Protein AF-A0A088FFB2-F1 (afdb_monomer)

pLDDT: mean 89.81, std 6.99, range [56.03, 96.75]

Organism: NCBI:txid625027

Secondary structure (DSSP, 8-state):
----SEEE-TTSHHHHHHHHHHHHHTTHHHHHTPEEESS-HHHHHHHHSHHHHHHHHHHTT--PPPP-

Sequence (68 aa):
SERPDGVLLTFGGQTALNCGVELEKNGVFAQYNVKILGTPIESIIQTEDRKIFADRISEINEKVAPSA

Nearest PDB structures (foldseek):
  6uel-assembly2_B  TM=9.687E-01  e=8.495E-06  Homo sapiens
  6uel-assembly1_A  TM=9.473E-01  e=9.715E-06  Homo sapiens
  5dot-assembly1_A  TM=9.428E-01  e=9.715E-06  Homo sapiens
  6w2j-assembly2_B  TM=9.412E-01  e=9.715E-06  Homo sapiens
  1jdb-assembly1_K  TM=9.546E-01  e=1.630E-04  Escherichia coli

Structure (mmCIF, N/CA/C/O backbone):
data_AF-A0A088FFB2-F1
#
_entry.id   AF-A0A088FFB2-F1
#
loop_
_atom_site.group_PDB
_atom_site.id
_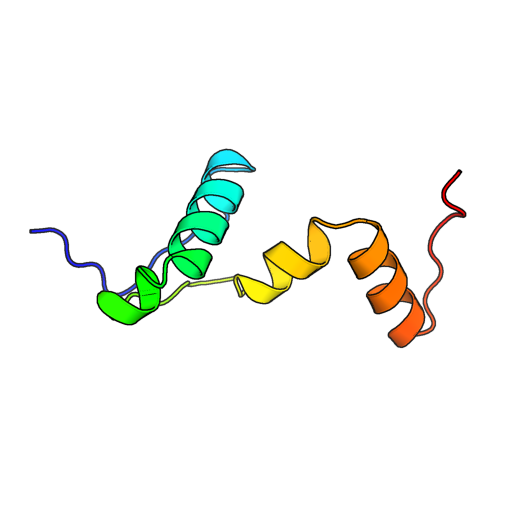atom_site.type_symbol
_atom_site.label_atom_id
_atom_site.label_alt_id
_atom_site.label_comp_id
_atom_site.label_asym_id
_atom_site.label_entity_id
_atom_site.label_seq_id
_atom_site.p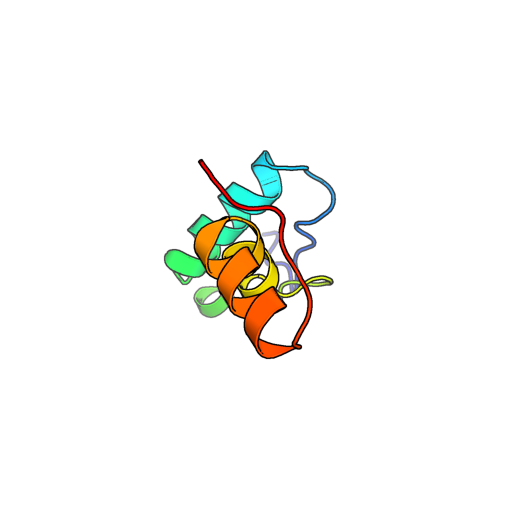dbx_PDB_ins_code
_atom_site.Cartn_x
_atom_site.Cartn_y
_atom_site.Cartn_z
_atom_site.occupancy
_atom_site.B_iso_or_equiv
_atom_site.auth_seq_id
_atom_site.auth_comp_id
_atom_site.auth_asym_id
_atom_site.auth_atom_id
_atom_site.pdbx_PDB_model_num
ATOM 1 N N . SER A 1 1 ? -7.121 4.909 23.799 1.00 71.62 1 SER A N 1
ATOM 2 C CA . SER A 1 1 ? -7.203 3.777 22.856 1.00 71.62 1 SER A CA 1
ATOM 3 C C . SER A 1 1 ? -7.313 4.350 21.463 1.00 71.62 1 SER A C 1
ATOM 5 O O . SER A 1 1 ? -8.210 5.155 21.279 1.00 71.62 1 SER A O 1
ATOM 7 N N . GLU A 1 2 ? -6.430 3.982 20.532 1.00 92.94 2 GLU A N 1
ATOM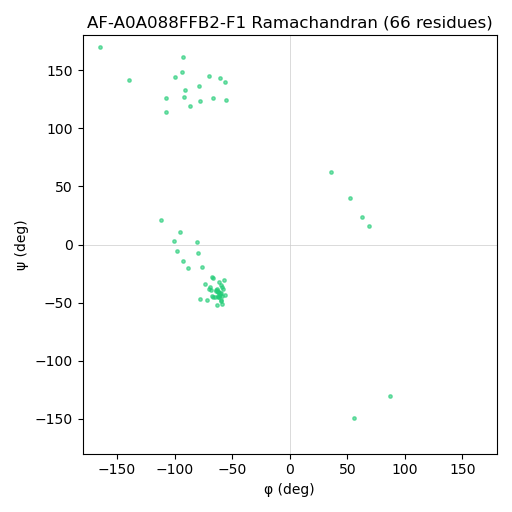 8 C CA . GLU A 1 2 ? -6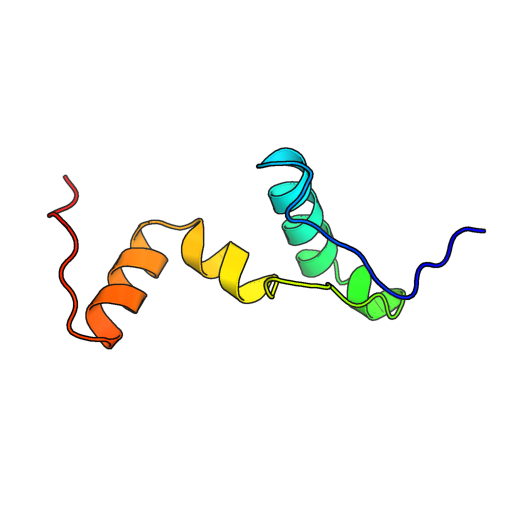.388 4.613 19.197 1.00 92.94 2 GLU A CA 1
ATOM 9 C C . GLU A 1 2 ? -7.494 4.109 18.249 1.00 92.94 2 GLU A C 1
ATOM 11 O O . GLU A 1 2 ? -8.172 4.926 17.648 1.00 92.94 2 GLU A O 1
ATOM 16 N N . ARG A 1 3 ? -7.717 2.782 18.150 1.00 92.12 3 ARG A N 1
ATOM 17 C CA . ARG A 1 3 ? -8.805 2.129 17.368 1.00 92.12 3 ARG A CA 1
ATOM 18 C C . ARG A 1 3 ? -9.142 2.849 16.039 1.00 92.12 3 ARG A C 1
ATOM 20 O O . ARG A 1 3 ? -10.263 3.325 15.883 1.00 92.12 3 ARG A O 1
ATOM 27 N N . PRO A 1 4 ? -8.184 2.941 15.102 1.00 95.62 4 PRO A N 1
ATOM 28 C CA . PRO A 1 4 ? -8.384 3.701 13.876 1.00 95.62 4 PRO A CA 1
ATOM 29 C C . PRO A 1 4 ? -9.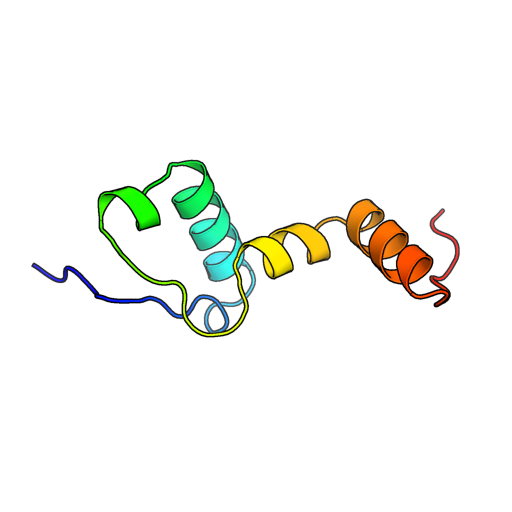386 3.015 12.944 1.00 95.62 4 PRO A C 1
ATOM 31 O O . PRO A 1 4 ? -9.370 1.796 12.803 1.00 95.62 4 PRO A O 1
ATOM 34 N N . ASP A 1 5 ? -10.184 3.805 12.230 1.00 95.88 5 ASP A N 1
ATOM 35 C CA . ASP A 1 5 ? -11.069 3.293 11.175 1.00 95.88 5 ASP A CA 1
ATOM 36 C C . ASP A 1 5 ? -10.306 2.943 9.888 1.00 95.88 5 ASP A C 1
ATOM 38 O O . ASP A 1 5 ? -10.796 2.187 9.043 1.00 95.88 5 ASP A O 1
ATOM 42 N N . GLY A 1 6 ? -9.094 3.482 9.717 1.00 95.12 6 GLY A N 1
ATOM 43 C CA . GLY A 1 6 ? -8.254 3.162 8.576 1.00 95.12 6 GLY A CA 1
ATOM 44 C C . GLY A 1 6 ? -6.787 3.557 8.707 1.00 95.12 6 GLY A C 1
ATOM 45 O O . GLY A 1 6 ? -6.388 4.258 9.635 1.00 95.12 6 GLY A O 1
ATOM 46 N N . VAL A 1 7 ? -5.980 3.074 7.763 1.00 95.44 7 VAL A N 1
ATOM 47 C CA . VAL A 1 7 ? -4.519 3.213 7.742 1.00 95.44 7 VAL A CA 1
ATOM 48 C C . VAL A 1 7 ? -4.010 3.500 6.328 1.00 95.44 7 VAL A C 1
ATOM 50 O O . VAL A 1 7 ? -4.500 2.931 5.357 1.00 95.44 7 VAL A O 1
ATOM 53 N N . LEU A 1 8 ? -3.005 4.370 6.209 1.00 95.06 8 LEU A N 1
ATOM 54 C CA . LEU A 1 8 ? -2.301 4.667 4.957 1.00 95.06 8 LEU A CA 1
ATOM 55 C C . LEU A 1 8 ? -0.897 4.052 5.005 1.00 95.06 8 LEU A C 1
ATOM 57 O O . LEU A 1 8 ? -0.057 4.484 5.792 1.00 95.06 8 LEU A O 1
ATOM 61 N N . LEU A 1 9 ? -0.628 3.061 4.153 1.00 92.69 9 LEU A N 1
ATOM 62 C CA . LEU A 1 9 ? 0.642 2.316 4.156 1.00 92.69 9 LEU A CA 1
ATOM 63 C C . LEU A 1 9 ? 1.699 2.898 3.200 1.00 92.69 9 LEU A C 1
ATOM 65 O O . LEU A 1 9 ? 2.881 2.586 3.305 1.00 92.69 9 LEU A O 1
ATOM 69 N N . THR A 1 10 ? 1.300 3.783 2.286 1.00 89.75 10 THR A N 1
ATOM 70 C CA . THR A 1 10 ? 2.146 4.278 1.186 1.00 89.75 10 THR A CA 1
ATOM 71 C C . THR A 1 10 ? 3.139 5.375 1.582 1.00 89.75 10 THR A C 1
ATOM 73 O O . THR A 1 10 ? 3.972 5.759 0.767 1.00 89.75 10 THR A O 1
ATOM 76 N N . PHE A 1 11 ? 3.078 5.897 2.810 1.00 91.38 11 PHE A N 1
ATOM 77 C CA . PHE A 1 11 ? 3.915 7.025 3.254 1.00 91.38 11 PHE A CA 1
ATOM 78 C C . PHE A 1 11 ? 5.170 6.616 4.037 1.00 91.38 11 PHE A C 1
ATOM 80 O O . PHE A 1 11 ? 5.992 7.472 4.349 1.00 91.38 11 PHE A O 1
ATOM 87 N N . GLY A 1 12 ? 5.343 5.329 4.354 1.00 91.88 12 GLY A N 1
ATOM 88 C CA . GLY A 1 12 ? 6.475 4.842 5.156 1.00 91.88 12 GLY A CA 1
ATOM 89 C C . GLY A 1 12 ? 7.473 3.968 4.395 1.00 91.88 12 GLY A C 1
ATOM 90 O O . GLY A 1 12 ? 8.192 3.185 5.017 1.00 91.88 12 GLY A O 1
ATOM 91 N N . GLY A 1 13 ? 7.497 4.065 3.061 1.00 92.38 13 GLY A N 1
ATOM 92 C CA . GLY A 1 13 ? 8.368 3.257 2.205 1.00 92.38 13 GLY A CA 1
ATOM 93 C C . GLY A 1 13 ? 8.188 1.755 2.439 1.00 92.38 13 GLY A C 1
ATOM 94 O O . GLY A 1 13 ? 7.116 1.299 2.834 1.00 92.38 13 GLY A O 1
ATOM 95 N N . GLN A 1 14 ? 9.259 0.983 2.239 1.00 91.44 14 GLN A N 1
ATOM 96 C CA . GLN A 1 14 ? 9.177 -0.475 2.342 1.00 91.44 14 GLN A CA 1
ATOM 97 C C . GLN A 1 14 ? 8.888 -0.994 3.749 1.00 91.44 14 GLN A C 1
ATOM 99 O O . GLN A 1 14 ? 8.240 -2.023 3.914 1.00 91.44 14 GLN A O 1
ATOM 104 N N . THR A 1 15 ? 9.304 -0.266 4.783 1.00 94.38 15 THR A N 1
ATOM 105 C CA . THR A 1 15 ? 9.004 -0.650 6.165 1.00 94.38 15 THR A CA 1
ATOM 106 C C . THR A 1 15 ? 7.498 -0.657 6.424 1.00 94.38 15 THR A C 1
ATOM 108 O O . THR A 1 15 ? 6.985 -1.606 7.014 1.00 94.38 15 THR A O 1
ATOM 111 N N . ALA A 1 16 ? 6.774 0.368 5.961 1.00 94.25 16 ALA A N 1
ATOM 112 C CA . ALA A 1 16 ? 5.323 0.422 6.131 1.00 94.25 16 ALA A CA 1
ATOM 113 C C . ALA A 1 16 ? 4.591 -0.609 5.265 1.00 94.25 16 ALA A C 1
ATOM 115 O O . ALA A 1 16 ? 3.636 -1.217 5.746 1.00 94.25 16 ALA A O 1
ATOM 116 N N . LEU A 1 17 ? 5.056 -0.843 4.032 1.00 92.88 17 LEU A N 1
ATOM 117 C CA . LEU A 1 17 ? 4.469 -1.847 3.143 1.00 92.88 17 LEU A CA 1
ATOM 118 C C . LEU A 1 17 ? 4.614 -3.255 3.730 1.00 92.88 17 LEU A C 1
ATOM 120 O O . LEU A 1 17 ? 3.608 -3.932 3.926 1.00 92.88 17 LEU A O 1
ATOM 124 N N . ASN A 1 18 ? 5.828 -3.648 4.121 1.00 92.19 18 ASN A N 1
ATOM 125 C CA . ASN A 1 18 ? 6.092 -4.959 4.720 1.00 92.19 18 ASN A CA 1
ATOM 126 C C . ASN A 1 18 ? 5.310 -5.176 6.020 1.00 92.19 18 ASN A C 1
ATOM 128 O O . ASN A 1 18 ? 4.713 -6.233 6.217 1.00 92.19 18 ASN A O 1
ATOM 132 N N . CYS A 1 19 ? 5.271 -4.164 6.892 1.00 94.62 19 CYS A N 1
ATOM 133 C CA . CYS A 1 19 ? 4.493 -4.224 8.127 1.00 94.62 19 CYS A CA 1
ATOM 134 C C . CYS A 1 19 ? 2.994 -4.389 7.838 1.00 94.62 19 CYS A C 1
ATOM 136 O O . CYS A 1 19 ? 2.338 -5.243 8.430 1.00 94.62 19 CYS A O 1
ATOM 138 N N . GLY A 1 20 ? 2.457 -3.620 6.887 1.00 94.06 20 GLY A N 1
ATOM 139 C CA . GLY A 1 20 ? 1.065 -3.740 6.464 1.00 94.06 20 GLY A CA 1
ATOM 140 C C . GLY A 1 20 ? 0.737 -5.129 5.921 1.00 94.06 20 GLY A C 1
ATOM 141 O O . GLY A 1 20 ? -0.240 -5.732 6.357 1.00 94.06 20 GLY A O 1
ATOM 142 N N . VAL A 1 21 ? 1.575 -5.668 5.030 1.00 93.12 21 VAL A N 1
ATOM 143 C CA . VAL A 1 21 ? 1.423 -7.025 4.473 1.00 93.12 21 VAL A CA 1
ATOM 144 C C . VAL A 1 21 ? 1.379 -8.081 5.574 1.00 93.12 21 VAL A C 1
ATOM 146 O O . VAL A 1 21 ? 0.527 -8.966 5.539 1.00 93.12 21 VAL A O 1
ATOM 149 N N . GLU A 1 22 ? 2.253 -7.981 6.572 1.00 94.94 22 GLU A N 1
ATOM 150 C CA . GLU A 1 22 ? 2.280 -8.927 7.686 1.00 94.94 22 GLU A CA 1
ATOM 151 C C . GLU A 1 22 ? 1.042 -8.798 8.590 1.00 94.94 22 GLU A C 1
ATOM 153 O O . GLU A 1 22 ? 0.471 -9.803 9.011 1.00 94.94 22 GLU A O 1
ATOM 158 N N . LEU A 1 23 ? 0.563 -7.579 8.853 1.00 95.25 23 LEU A N 1
ATOM 159 C CA . LEU A 1 23 ? -0.667 -7.349 9.621 1.00 95.25 23 LEU A CA 1
ATOM 160 C C . LEU A 1 23 ? -1.910 -7.913 8.919 1.00 95.25 23 LEU A C 1
ATOM 162 O O . LEU A 1 23 ? -2.766 -8.501 9.582 1.00 95.25 23 LEU A O 1
ATOM 166 N N . GLU A 1 24 ? -1.998 -7.777 7.596 1.00 93.94 24 GLU A N 1
ATOM 167 C CA . GLU A 1 24 ? -3.083 -8.359 6.797 1.00 93.94 24 GLU A CA 1
ATOM 168 C C . GLU A 1 24 ? -3.023 -9.887 6.785 1.00 93.94 24 GLU A C 1
ATOM 170 O O . GLU A 1 24 ? -4.037 -10.539 7.025 1.00 93.94 24 GLU A O 1
ATOM 175 N N . LYS A 1 25 ? -1.833 -10.477 6.595 1.00 93.25 25 LYS A N 1
ATOM 176 C CA . LYS A 1 25 ? -1.639 -11.938 6.668 1.00 93.25 25 LYS A CA 1
ATOM 177 C C . LYS A 1 25 ? -2.043 -12.511 8.023 1.00 93.25 25 LYS A C 1
ATOM 179 O O . LYS A 1 25 ? -2.614 -13.596 8.084 1.00 93.25 25 LYS A O 1
ATOM 184 N N . ASN A 1 26 ? -1.784 -11.769 9.097 1.00 96.75 26 ASN A N 1
ATOM 185 C CA . ASN A 1 26 ? -2.201 -12.127 10.451 1.00 96.75 26 ASN A CA 1
ATOM 186 C C . ASN A 1 26 ? -3.676 -11.777 10.748 1.00 96.75 26 ASN A C 1
ATOM 188 O O . ASN A 1 26 ? -4.137 -11.981 11.869 1.00 96.75 26 ASN A O 1
ATOM 192 N N . GLY A 1 27 ? -4.426 -11.248 9.774 1.00 95.44 27 GLY A N 1
ATOM 193 C CA . GLY A 1 27 ? -5.850 -10.927 9.900 1.00 95.44 27 GLY A CA 1
ATOM 194 C C . GLY A 1 27 ? -6.155 -9.757 10.837 1.00 95.44 27 GLY A C 1
ATOM 195 O O . GLY A 1 27 ? -7.303 -9.582 11.249 1.00 95.44 27 GLY A O 1
ATOM 196 N N . VAL A 1 28 ? -5.154 -8.944 11.189 1.00 96.69 28 VAL A N 1
ATOM 197 C CA . VAL A 1 28 ? -5.291 -7.866 12.179 1.00 96.69 28 VAL A CA 1
ATOM 198 C C . VAL A 1 28 ? -6.264 -6.800 11.680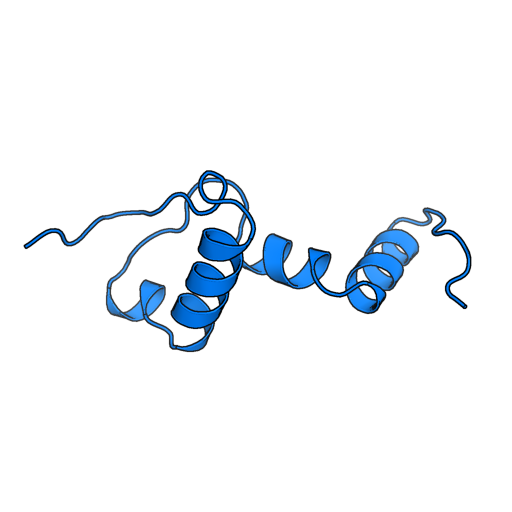 1.00 96.69 28 VAL A C 1
ATOM 200 O O . VAL A 1 28 ? -7.151 -6.377 12.418 1.00 96.69 28 VAL A O 1
ATOM 203 N N . PHE A 1 29 ? -6.162 -6.384 10.418 1.00 95.06 29 PHE A N 1
ATOM 204 C CA . PHE A 1 29 ? -7.061 -5.362 9.878 1.00 95.06 29 PHE A CA 1
ATOM 205 C C . PHE A 1 29 ? -8.525 -5.820 9.888 1.00 95.06 29 PHE A C 1
ATOM 207 O O . PHE A 1 29 ? -9.395 -5.057 10.306 1.00 95.06 29 PHE A O 1
ATOM 214 N N . ALA A 1 30 ? -8.791 -7.090 9.567 1.00 94.75 30 ALA A N 1
ATOM 215 C CA . ALA A 1 30 ? -10.125 -7.678 9.669 1.00 94.75 30 ALA A CA 1
ATOM 216 C C . ALA A 1 30 ? -10.610 -7.780 11.127 1.00 94.75 30 ALA A C 1
ATOM 218 O O . ALA A 1 30 ? -11.732 -7.377 11.434 1.00 94.75 30 ALA A O 1
ATOM 219 N N . GLN A 1 31 ? -9.757 -8.252 12.044 1.00 96.50 31 GLN A N 1
ATOM 220 C CA . GLN A 1 31 ? -10.078 -8.382 13.470 1.00 96.50 31 GLN A CA 1
ATOM 221 C C . GLN A 1 31 ? -10.483 -7.044 14.105 1.00 96.50 31 GLN A C 1
ATOM 223 O O . GLN A 1 31 ? -11.366 -7.000 14.964 1.00 96.50 31 GLN A O 1
ATOM 228 N N . TYR A 1 32 ? -9.822 -5.959 13.708 1.00 96.00 32 TYR A N 1
ATOM 229 C CA . TYR A 1 32 ? -10.043 -4.626 14.262 1.00 96.00 32 TYR A CA 1
ATOM 230 C C . TYR A 1 32 ? -10.925 -3.735 13.373 1.00 96.00 32 TYR A C 1
ATOM 232 O O . TYR A 1 32 ? -11.157 -2.586 13.740 1.00 96.00 32 TYR A O 1
ATOM 240 N N . ASN A 1 33 ? -11.448 -4.262 12.257 1.00 95.44 33 ASN A N 1
ATOM 241 C CA . ASN A 1 33 ? -12.241 -3.534 11.261 1.00 95.44 33 ASN A CA 1
ATOM 242 C C . ASN A 1 33 ? -11.554 -2.247 10.753 1.00 95.44 33 ASN A C 1
ATOM 244 O O . ASN A 1 33 ? -12.193 -1.213 10.563 1.00 95.44 33 ASN A O 1
ATOM 248 N N . VAL A 1 34 ? -10.238 -2.316 10.548 1.00 96.56 34 VAL A N 1
ATOM 249 C CA . VAL A 1 34 ? -9.417 -1.205 10.053 1.00 96.56 34 VAL A CA 1
ATOM 250 C C . VAL A 1 34 ? -9.345 -1.287 8.534 1.00 96.56 34 VAL A C 1
ATOM 252 O O . VAL A 1 34 ? -8.959 -2.314 7.981 1.00 96.56 34 VAL A O 1
ATOM 255 N N . LYS A 1 35 ? -9.673 -0.199 7.838 1.00 95.25 35 LYS A N 1
ATOM 256 C CA . LYS A 1 35 ? -9.605 -0.145 6.373 1.00 95.25 35 LYS A CA 1
ATOM 257 C C . LYS A 1 35 ? -8.248 0.342 5.893 1.00 95.25 35 LYS A C 1
ATOM 259 O O . LYS A 1 35 ? -7.757 1.380 6.326 1.00 95.25 35 LYS A O 1
ATOM 264 N N . ILE A 1 36 ? -7.667 -0.350 4.926 1.00 94.50 36 ILE A N 1
ATOM 265 C CA . ILE A 1 36 ? -6.487 0.162 4.229 1.00 94.50 36 ILE A CA 1
ATOM 266 C C . ILE A 1 36 ? -6.956 1.209 3.223 1.00 94.50 36 ILE A C 1
ATOM 268 O O . ILE A 1 36 ? -7.822 0.948 2.390 1.00 94.50 36 ILE A O 1
ATOM 272 N N . LEU A 1 37 ? -6.414 2.415 3.345 1.00 94.56 37 LEU A N 1
ATOM 273 C CA . LEU A 1 37 ? -6.741 3.556 2.504 1.00 94.56 37 LEU A CA 1
ATOM 274 C C . LEU A 1 37 ? -5.667 3.722 1.423 1.00 94.56 37 LEU A C 1
ATOM 276 O O . LEU A 1 37 ? -4.479 3.511 1.669 1.00 94.56 37 LEU A O 1
ATOM 280 N N . GLY A 1 38 ? -6.084 4.141 0.228 1.00 91.50 38 GLY A N 1
ATOM 281 C CA . GLY A 1 38 ? -5.196 4.297 -0.924 1.00 91.50 38 GLY A CA 1
ATOM 282 C C . GLY A 1 38 ? -5.045 2.998 -1.712 1.00 91.50 38 GLY A C 1
ATOM 283 O O . GLY A 1 38 ? -6.043 2.385 -2.089 1.00 91.50 38 GLY A O 1
ATOM 284 N N . THR A 1 39 ? -3.805 2.603 -2.000 1.00 90.00 39 THR A N 1
ATOM 285 C CA . THR A 1 39 ? -3.522 1.391 -2.775 1.00 90.00 39 THR A CA 1
ATOM 286 C C . THR A 1 39 ? -3.945 0.144 -1.991 1.00 90.00 39 THR A C 1
ATOM 288 O O . THR A 1 39 ? -3.484 -0.031 -0.859 1.00 90.00 39 THR A O 1
ATOM 291 N N . PRO A 1 40 ? -4.778 -0.742 -2.567 1.00 90.06 40 PRO A N 1
ATOM 292 C CA . PRO A 1 40 ? -5.136 -2.001 -1.929 1.00 90.06 40 PRO A CA 1
ATOM 293 C C . PRO A 1 40 ? -3.894 -2.827 -1.593 1.00 90.06 40 PRO A C 1
ATOM 295 O O . PRO A 1 40 ? -2.959 -2.922 -2.390 1.00 90.06 40 PRO A O 1
ATOM 298 N N . ILE A 1 41 ? -3.900 -3.467 -0.426 1.00 88.56 41 ILE A N 1
ATOM 299 C CA . ILE A 1 41 ? -2.776 -4.298 0.021 1.00 88.56 41 ILE A CA 1
ATOM 300 C C . ILE A 1 41 ? -2.498 -5.472 -0.909 1.00 88.56 41 ILE A C 1
ATOM 302 O O . ILE A 1 41 ? -1.345 -5.828 -1.125 1.00 88.56 41 ILE A O 1
ATOM 306 N N . GLU A 1 42 ? -3.538 -6.016 -1.536 1.00 88.44 42 GLU A N 1
ATOM 307 C CA . GLU A 1 42 ? -3.388 -7.059 -2.542 1.00 88.44 42 GLU A CA 1
ATOM 308 C C . GLU A 1 42 ? -2.582 -6.566 -3.751 1.00 88.44 42 GLU A C 1
ATOM 310 O O . GLU A 1 42 ? -1.699 -7.274 -4.229 1.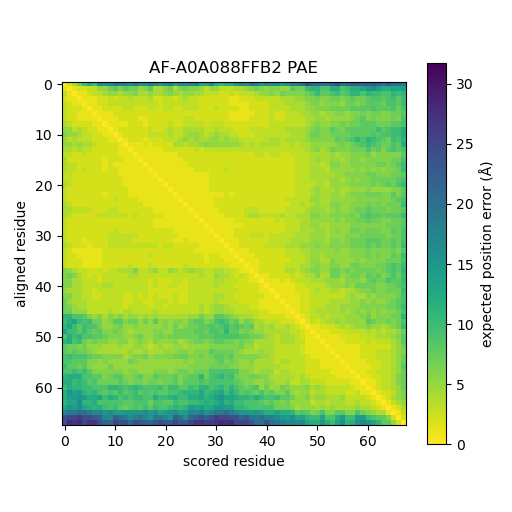00 88.44 42 GLU A O 1
ATOM 315 N N . SER A 1 43 ? -2.815 -5.330 -4.204 1.00 89.19 43 SER A N 1
ATOM 316 C CA . SER A 1 43 ? -2.028 -4.731 -5.284 1.00 89.19 43 SER A CA 1
ATOM 317 C C . SER A 1 43 ? -0.561 -4.588 -4.887 1.00 89.19 43 SER A C 1
ATOM 319 O O . SER A 1 43 ? 0.308 -4.913 -5.686 1.00 89.19 43 SER A O 1
ATOM 321 N N . ILE A 1 44 ? -0.281 -4.177 -3.644 1.00 87.50 44 ILE A N 1
ATOM 322 C CA . ILE A 1 44 ? 1.090 -4.092 -3.115 1.00 87.50 44 ILE A CA 1
ATOM 323 C C . ILE A 1 44 ? 1.765 -5.471 -3.173 1.00 87.50 44 ILE A C 1
ATOM 325 O O . ILE A 1 44 ? 2.838 -5.598 -3.761 1.00 87.50 44 ILE A O 1
ATOM 329 N N . ILE A 1 45 ? 1.104 -6.512 -2.651 1.00 84.88 45 ILE A N 1
ATOM 330 C CA . ILE A 1 45 ? 1.616 -7.894 -2.636 1.00 84.88 45 ILE A CA 1
ATOM 331 C C . ILE A 1 45 ? 1.904 -8.395 -4.057 1.00 84.88 45 ILE A C 1
ATOM 333 O O . ILE A 1 45 ? 2.955 -8.985 -4.302 1.00 84.88 45 ILE A O 1
ATOM 337 N N . GLN A 1 46 ? 0.995 -8.147 -5.002 1.00 84.88 46 GLN A N 1
ATOM 338 C CA . GLN A 1 46 ? 1.152 -8.587 -6.391 1.00 84.88 46 GLN A CA 1
ATOM 339 C C . GLN A 1 46 ? 2.289 -7.864 -7.125 1.00 84.88 46 GLN A C 1
ATOM 341 O O . GLN A 1 46 ? 2.866 -8.425 -8.053 1.00 84.88 46 GLN A O 1
ATOM 346 N N . THR A 1 47 ? 2.618 -6.633 -6.729 1.00 83.06 47 THR A N 1
ATOM 347 C CA . THR A 1 47 ? 3.699 -5.852 -7.355 1.00 83.06 47 THR A CA 1
ATOM 348 C C . THR A 1 47 ? 5.081 -6.079 -6.741 1.00 83.06 47 THR A C 1
ATOM 350 O O . THR A 1 47 ? 6.080 -5.789 -7.393 1.00 83.06 47 THR A O 1
ATOM 353 N N . GLU A 1 48 ? 5.160 -6.589 -5.511 1.00 80.12 48 GLU A N 1
ATOM 354 C CA . GLU A 1 48 ? 6.430 -6.856 -4.817 1.00 80.12 48 GLU A CA 1
ATOM 355 C C . GLU A 1 48 ? 7.164 -8.085 -5.384 1.00 80.12 48 GLU A C 1
ATOM 357 O O . GLU A 1 48 ? 8.396 -8.110 -5.449 1.00 80.12 48 GLU A O 1
ATOM 362 N N . ASP A 1 49 ? 6.421 -9.099 -5.837 1.00 83.00 49 ASP A N 1
ATOM 363 C CA . ASP A 1 49 ? 6.997 -10.278 -6.480 1.00 83.00 49 ASP A CA 1
ATOM 364 C C . ASP A 1 49 ? 7.188 -10.030 -7.984 1.00 83.00 49 ASP A C 1
ATOM 366 O O . ASP A 1 49 ? 6.237 -9.819 -8.736 1.00 83.00 49 ASP A O 1
ATOM 370 N N . ARG A 1 50 ? 8.443 -10.096 -8.443 1.00 84.50 50 ARG A N 1
ATOM 371 C CA . ARG A 1 50 ? 8.807 -9.856 -9.849 1.00 84.50 50 ARG A CA 1
ATOM 372 C C . ARG A 1 50 ? 8.127 -10.812 -10.822 1.00 84.50 50 ARG A C 1
ATOM 374 O O . ARG A 1 50 ? 7.837 -10.412 -11.947 1.00 84.50 50 ARG A O 1
ATOM 381 N N . LYS A 1 51 ? 7.910 -12.064 -10.417 1.00 85.44 51 LYS A N 1
ATOM 382 C CA . LYS A 1 51 ? 7.248 -13.064 -11.249 1.00 85.44 51 LYS A CA 1
ATOM 383 C C . LYS A 1 51 ? 5.767 -12.742 -11.363 1.00 85.44 51 LYS A C 1
ATOM 385 O O . LYS A 1 51 ? 5.264 -12.670 -12.477 1.00 85.44 51 LYS A O 1
ATOM 390 N N . ILE A 1 52 ? 5.106 -12.461 -10.238 1.00 85.12 52 ILE A N 1
ATOM 391 C CA . ILE A 1 52 ? 3.689 -12.069 -10.242 1.00 85.12 52 ILE A CA 1
ATOM 392 C C . ILE A 1 52 ? 3.502 -10.793 -11.066 1.00 85.12 52 ILE A C 1
ATOM 394 O O . ILE A 1 52 ? 2.591 -10.714 -11.885 1.00 85.12 52 ILE A O 1
ATOM 398 N N . PHE A 1 53 ? 4.403 -9.824 -10.921 1.00 86.75 53 PHE A N 1
ATOM 399 C CA . PHE A 1 53 ? 4.390 -8.612 -11.727 1.00 86.75 53 PHE A CA 1
ATOM 400 C C . PHE A 1 53 ? 4.516 -8.912 -13.230 1.00 86.75 53 PHE A C 1
ATOM 402 O O . PHE A 1 53 ? 3.716 -8.416 -14.019 1.00 86.75 53 PHE A O 1
ATOM 409 N N . ALA A 1 54 ? 5.478 -9.745 -13.638 1.00 87.38 54 ALA A N 1
ATOM 410 C CA . ALA A 1 54 ? 5.646 -1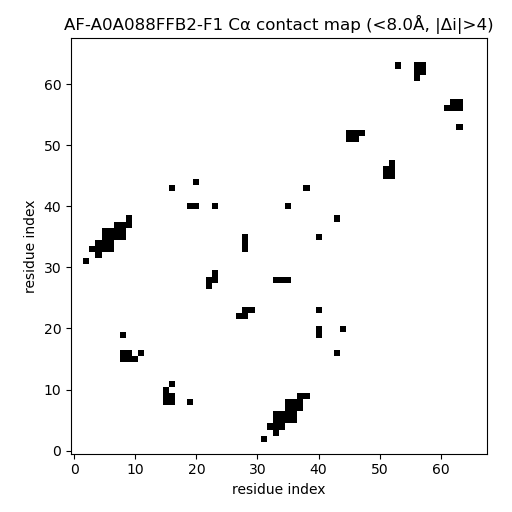0.142 -15.036 1.00 87.38 54 ALA A CA 1
ATOM 411 C C . ALA A 1 54 ? 4.409 -10.866 -15.592 1.00 87.38 54 ALA A C 1
ATOM 413 O O . ALA A 1 54 ? 3.975 -10.562 -16.704 1.00 87.38 54 ALA A O 1
ATOM 414 N N . ASP A 1 55 ? 3.815 -11.764 -14.803 1.00 87.62 55 ASP A N 1
ATOM 415 C CA . ASP A 1 55 ? 2.595 -12.485 -15.165 1.00 87.62 55 ASP A CA 1
ATOM 416 C C . ASP A 1 55 ? 1.424 -11.501 -15.364 1.00 87.62 55 ASP A C 1
ATOM 418 O O . ASP A 1 55 ? 0.753 -11.547 -16.395 1.00 87.62 55 ASP A O 1
ATOM 422 N N . ARG A 1 56 ? 1.244 -10.522 -14.461 1.00 86.94 56 ARG A N 1
ATOM 423 C CA . ARG A 1 56 ? 0.219 -9.462 -14.578 1.00 86.94 56 ARG A CA 1
ATOM 424 C C . ARG A 1 56 ? 0.410 -8.554 -15.794 1.00 86.94 56 ARG A C 1
ATOM 426 O O . ARG A 1 56 ? -0.565 -8.151 -16.420 1.00 86.94 56 ARG A O 1
ATOM 433 N N . ILE A 1 57 ? 1.652 -8.219 -16.137 1.00 89.12 57 ILE A N 1
ATOM 434 C CA . ILE A 1 57 ? 1.965 -7.418 -17.330 1.00 89.12 57 ILE A CA 1
ATOM 435 C C . ILE A 1 57 ? 1.692 -8.227 -18.611 1.00 89.12 57 ILE A C 1
ATOM 437 O O . ILE A 1 57 ? 1.159 -7.692 -19.584 1.00 89.12 57 ILE A O 1
ATOM 441 N N . SER A 1 58 ? 1.971 -9.532 -18.590 1.00 88.06 58 SER A N 1
ATOM 442 C CA . SER A 1 58 ? 1.642 -10.447 -19.687 1.00 88.06 58 SER A CA 1
ATOM 443 C C . SER A 1 58 ? 0.125 -10.576 -19.903 1.00 88.06 58 SER A C 1
ATOM 445 O O . SER A 1 58 ? -0.331 -10.564 -21.046 1.00 88.06 58 SER A O 1
ATOM 447 N N . GLU A 1 59 ? -0.677 -10.610 -18.829 1.00 91.06 59 GLU A N 1
ATOM 448 C CA . GLU A 1 59 ? -2.153 -10.652 -18.898 1.00 91.06 59 GLU A CA 1
ATOM 449 C C . GLU A 1 59 ? -2.755 -9.472 -19.683 1.00 91.06 59 GLU A C 1
ATOM 451 O O . GLU A 1 59 ? -3.789 -9.625 -20.335 1.00 91.06 59 GLU A O 1
ATOM 456 N N . ILE A 1 60 ? -2.102 -8.305 -19.662 1.00 92.06 60 ILE A N 1
ATOM 457 C CA . ILE A 1 60 ? -2.535 -7.106 -20.399 1.00 92.06 60 ILE A CA 1
ATOM 458 C C . ILE A 1 60 ? -1.855 -6.950 -21.771 1.00 92.06 60 ILE A C 1
ATOM 460 O O . ILE A 1 60 ? -2.031 -5.925 -22.424 1.00 92.06 60 ILE A O 1
ATOM 464 N N . ASN A 1 61 ? -1.136 -7.974 -22.246 1.00 89.44 61 ASN A N 1
ATOM 465 C CA . ASN A 1 61 ? -0.358 -7.988 -23.495 1.00 89.44 61 ASN A CA 1
ATOM 466 C C . ASN A 1 61 ? 0.801 -6.976 -23.548 1.00 89.44 61 ASN A C 1
ATOM 468 O O . ASN A 1 61 ? 1.254 -6.602 -24.633 1.00 89.44 61 ASN A O 1
ATOM 472 N N . GLU A 1 62 ? 1.303 -6.555 -22.390 1.00 91.00 62 GLU A N 1
ATOM 473 C CA . GLU A 1 62 ? 2.476 -5.692 -22.289 1.00 91.00 62 GLU A CA 1
ATOM 474 C C . GLU A 1 62 ? 3.762 -6.514 -22.132 1.00 91.00 62 GLU A C 1
ATOM 476 O O . GLU A 1 62 ? 3.748 -7.702 -21.800 1.00 91.00 62 GLU A O 1
ATOM 481 N N . LYS A 1 63 ? 4.911 -5.891 -22.415 1.00 86.56 63 LYS A N 1
ATOM 482 C CA . LYS A 1 63 ? 6.207 -6.587 -22.440 1.00 86.56 63 LYS A CA 1
ATOM 483 C C . LYS A 1 63 ? 7.066 -6.213 -21.241 1.00 86.56 63 LYS A C 1
ATOM 485 O O . LYS A 1 63 ? 7.399 -5.047 -21.049 1.00 86.56 63 LYS A O 1
ATOM 490 N N . VAL A 1 64 ? 7.521 -7.222 -20.503 1.00 85.25 64 VAL A N 1
ATOM 491 C CA . VAL A 1 64 ? 8.634 -7.085 -19.555 1.00 85.25 64 VAL A CA 1
ATOM 492 C C . VAL A 1 64 ? 9.955 -7.471 -20.215 1.00 85.25 64 VAL A C 1
ATOM 494 O O . VAL A 1 64 ? 10.000 -8.330 -21.099 1.00 85.25 64 VAL A O 1
ATOM 497 N N . ALA A 1 65 ? 11.047 -6.834 -19.790 1.00 85.75 65 ALA A N 1
ATOM 498 C CA . ALA A 1 65 ? 12.379 -7.256 -20.201 1.00 85.75 65 ALA A CA 1
ATOM 499 C C . ALA A 1 65 ? 12.637 -8.707 -19.737 1.00 85.75 65 ALA A C 1
ATOM 501 O O . ALA A 1 65 ? 12.210 -9.068 -18.635 1.00 85.75 65 ALA A O 1
ATOM 502 N N . PRO A 1 66 ? 13.340 -9.534 -20.537 1.00 74.56 66 PRO A N 1
ATOM 503 C CA . PRO A 1 66 ? 13.695 -10.888 -20.133 1.00 74.56 66 PRO A CA 1
ATOM 504 C C . PRO A 1 66 ? 14.447 -10.861 -18.801 1.00 74.56 66 PRO A C 1
ATOM 506 O O . PRO A 1 66 ? 15.445 -10.156 -18.652 1.00 74.56 66 PRO A O 1
ATOM 509 N N . SER A 1 67 ? 13.936 -11.609 -17.828 1.00 69.56 67 SER A N 1
ATOM 510 C CA . SER A 1 67 ? 14.620 -11.831 -16.554 1.00 69.56 67 SER A CA 1
ATOM 511 C C . SER A 1 67 ? 15.698 -12.898 -16.769 1.00 69.56 67 SER A C 1
ATOM 513 O O . SER A 1 67 ? 15.430 -13.871 -17.473 1.00 69.56 67 SER A O 1
ATOM 515 N N . ALA A 1 68 ? 16.902 -12.689 -16.228 1.00 56.03 68 ALA A N 1
ATOM 516 C CA . ALA A 1 68 ? 18.015 -13.642 -16.315 1.00 56.03 68 ALA A CA 1
ATOM 517 C C . ALA A 1 68 ? 17.807 -14.869 -15.417 1.00 56.03 68 ALA A C 1
ATOM 519 O O . ALA A 1 68 ? 17.180 -14.702 -14.344 1.00 56.03 68 ALA A O 1
#

Mean predicted aligned error: 4.91 Å

InterPro domains:
  IPR016185 Pre-ATP-grasp domain superfamily [SSF52440] (2-48)
  IPR058047 Carbamoyl phosphate synthase, preATP-grasp domain [PF25596] (2-44)

Solvent-accessible surface area (backbone atoms only — not comparable to full-atom values): 4190 Å² total; per-residue (Å²): 134,81,87,52,68,55,46,71,42,84,83,51,55,69,66,31,42,54,51,48,54,52,37,52,74,70,40,45,36,69,77,64,61,33,39,76,45,82,76,52,67,66,59,52,60,44,61,70,39,66,65,55,35,47,52,57,37,47,76,73,75,48,87,74,80,87,79,131

Foldseek 3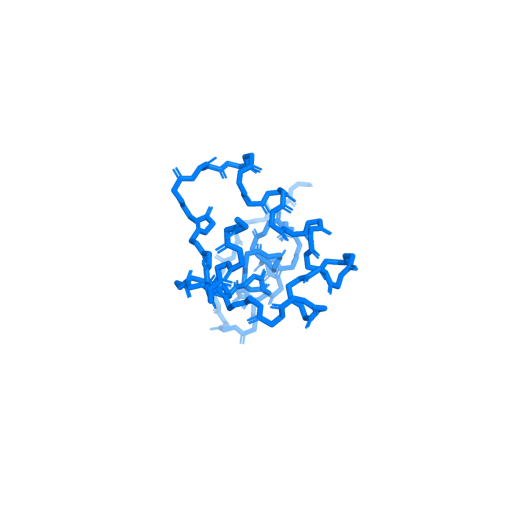Di:
DCLAQEDEQPPPPPVSLVVVLVCVVVVVCVVSNYYYPDDDNVNSVQCVDPVSVQVVCVVVVHDDDDDD

Radius of gyration: 14.73 Å; Cα contacts (8 Å, |Δi|>4): 53; chains: 1; bounding box: 30×21×46 Å